Protein AF-A0A5N1J5X2-F1 (afdb_monomer_lite)

Structure (mmCIF, N/CA/C/O backbone):
data_AF-A0A5N1J5X2-F1
#
_entry.id   AF-A0A5N1J5X2-F1
#
loop_
_atom_site.group_PDB
_atom_site.id
_atom_site.type_symbol
_atom_site.label_atom_id
_atom_site.label_alt_id
_atom_site.label_comp_id
_atom_site.label_asym_id
_atom_site.label_entity_id
_atom_site.label_seq_id
_atom_site.pdbx_PDB_ins_code
_atom_site.Cartn_x
_atom_site.Cartn_y
_atom_site.Cartn_z
_atom_site.occupancy
_atom_site.B_iso_or_equiv
_atom_site.auth_seq_id
_atom_site.auth_comp_id
_atom_site.auth_asym_id
_atom_site.auth_atom_id
_atom_site.pdbx_PDB_model_num
ATOM 1 N N . MET A 1 1 ? -9.020 -3.732 32.403 1.00 63.00 1 MET A N 1
ATOM 2 C CA . MET A 1 1 ? -7.638 -3.961 31.915 1.00 63.00 1 MET A CA 1
ATOM 3 C C . MET A 1 1 ? -7.571 -4.637 30.542 1.00 63.00 1 MET A C 1
ATOM 5 O O . MET A 1 1 ? -6.945 -4.063 29.665 1.00 63.00 1 MET A O 1
ATOM 9 N N . LYS A 1 2 ? -8.235 -5.783 30.288 1.00 80.38 2 LYS A N 1
ATOM 10 C CA . LYS A 1 2 ? -8.177 -6.466 28.969 1.00 80.38 2 LYS A CA 1
ATOM 11 C C . LYS A 1 2 ? -8.585 -5.577 27.775 1.00 80.38 2 LYS A C 1
ATOM 13 O O . LYS A 1 2 ? -7.878 -5.553 26.779 1.00 80.38 2 LYS A O 1
ATOM 18 N N . GLY A 1 3 ? -9.659 -4.790 27.902 1.00 89.88 3 GLY A N 1
ATOM 19 C CA . GLY A 1 3 ? -10.117 -3.890 26.828 1.00 89.88 3 GLY A CA 1
ATOM 20 C C . GLY A 1 3 ? -9.144 -2.752 26.491 1.00 89.88 3 GLY A C 1
ATOM 21 O O . GLY A 1 3 ? -8.960 -2.434 25.323 1.00 89.88 3 GLY A O 1
ATOM 22 N N . GLN A 1 4 ? -8.464 -2.184 27.493 1.00 91.94 4 GLN A N 1
ATOM 23 C CA . GLN A 1 4 ? -7.449 -1.144 27.275 1.00 91.94 4 GLN A CA 1
ATOM 24 C C . GLN A 1 4 ? -6.216 -1.707 26.565 1.00 91.94 4 GLN A C 1
ATOM 26 O O . GLN A 1 4 ? -5.697 -1.076 25.653 1.00 91.94 4 GLN A O 1
ATOM 31 N N . LEU A 1 5 ? -5.783 -2.915 26.937 1.00 95.31 5 LEU A N 1
ATOM 32 C CA . LEU A 1 5 ? -4.650 -3.576 26.293 1.00 95.31 5 LEU A CA 1
ATOM 33 C C . LEU A 1 5 ? -4.958 -3.912 24.826 1.00 95.31 5 LEU A C 1
ATOM 35 O O . LEU A 1 5 ? -4.132 -3.656 23.958 1.00 95.31 5 LEU A O 1
ATOM 39 N N . VAL A 1 6 ? -6.172 -4.391 24.531 1.00 95.94 6 VAL A N 1
ATOM 40 C CA . VAL A 1 6 ? -6.631 -4.603 23.146 1.00 95.94 6 VAL A CA 1
ATOM 41 C C . VAL A 1 6 ? -6.660 -3.290 22.361 1.00 95.94 6 VAL A C 1
ATOM 43 O O . VAL A 1 6 ? -6.182 -3.255 21.233 1.00 95.94 6 VAL A O 1
ATOM 46 N N . ALA A 1 7 ? -7.161 -2.199 22.947 1.00 94.38 7 ALA A N 1
ATOM 47 C CA . ALA A 1 7 ? -7.176 -0.895 22.285 1.00 94.38 7 ALA A CA 1
ATOM 48 C C . ALA A 1 7 ? -5.759 -0.385 21.967 1.00 94.38 7 ALA A C 1
ATOM 50 O O . ALA A 1 7 ? -5.517 0.085 20.859 1.00 94.38 7 ALA A O 1
ATOM 51 N N . ILE A 1 8 ? -4.811 -0.535 22.899 1.00 96.31 8 ILE A N 1
ATOM 52 C CA . ILE A 1 8 ? -3.402 -0.170 22.685 1.00 96.31 8 ILE A CA 1
ATOM 53 C C . ILE A 1 8 ? -2.796 -0.998 21.548 1.00 96.31 8 ILE A C 1
ATOM 55 O O . ILE A 1 8 ? -2.161 -0.434 20.661 1.00 96.31 8 ILE A O 1
ATOM 59 N N . LEU A 1 9 ? -3.025 -2.315 21.537 1.00 96.50 9 LEU A N 1
ATOM 60 C CA . LEU A 1 9 ? -2.535 -3.190 20.468 1.00 96.50 9 LEU A CA 1
ATOM 61 C C . LEU A 1 9 ? -3.138 -2.833 19.107 1.00 96.50 9 LEU A C 1
ATOM 63 O O . LEU A 1 9 ? -2.427 -2.851 18.108 1.00 96.50 9 LEU A O 1
ATOM 67 N N . LEU A 1 10 ? -4.422 -2.472 19.062 1.00 94.88 10 LEU A N 1
ATOM 68 C CA . LEU A 1 10 ? -5.072 -2.024 17.832 1.00 94.88 10 LEU A CA 1
ATOM 69 C C . LEU A 1 10 ? -4.460 -0.721 17.318 1.00 94.88 10 LEU A C 1
ATOM 71 O O . LEU A 1 10 ? -4.131 -0.634 16.140 1.00 94.88 10 LEU A O 1
ATOM 75 N N . VAL A 1 11 ? -4.264 0.272 18.190 1.00 95.88 11 VAL A N 1
ATOM 76 C CA . VAL A 1 11 ? -3.639 1.547 17.806 1.00 95.88 11 VAL A CA 1
ATOM 77 C C . VAL A 1 11 ? -2.209 1.320 17.320 1.00 95.88 11 VAL A C 1
ATOM 79 O O . VAL A 1 11 ? -1.847 1.808 16.253 1.00 95.88 11 VAL A O 1
ATOM 82 N N . ALA A 1 12 ? -1.416 0.537 18.053 1.00 97.06 12 ALA A N 1
ATOM 83 C CA . ALA A 1 12 ? -0.057 0.195 17.648 1.00 97.06 12 ALA A CA 1
ATOM 84 C C . ALA A 1 12 ? -0.041 -0.529 16.293 1.00 97.06 12 ALA A C 1
ATOM 86 O O . ALA A 1 12 ? 0.729 -0.156 15.413 1.00 97.06 12 ALA A O 1
ATOM 87 N N . GLY A 1 13 ? -0.933 -1.502 16.088 1.00 95.88 13 GLY A N 1
ATOM 88 C CA . GLY A 1 13 ? -1.062 -2.216 14.819 1.00 95.88 13 GLY A CA 1
ATOM 89 C C . GLY A 1 13 ? -1.400 -1.289 13.652 1.00 95.88 13 GLY A C 1
ATOM 90 O O . GLY A 1 13 ? -0.767 -1.375 12.605 1.00 95.88 13 GLY A O 1
ATOM 91 N N . VAL A 1 14 ? -2.333 -0.350 13.840 1.00 92.88 14 VAL A N 1
ATOM 92 C CA . VAL A 1 14 ? -2.678 0.650 12.814 1.00 92.88 14 VAL A CA 1
ATOM 93 C C . VAL A 1 14 ? -1.472 1.520 12.462 1.00 92.88 14 VAL A C 1
ATOM 95 O O . VAL A 1 14 ? -1.209 1.737 11.281 1.00 92.88 14 VAL A O 1
ATOM 98 N N . LEU A 1 15 ? -0.718 1.987 13.461 1.00 96.06 15 LEU A N 1
ATOM 99 C CA . LEU A 1 15 ? 0.473 2.810 13.235 1.00 96.06 15 LEU A CA 1
ATOM 100 C C . LEU A 1 15 ? 1.568 2.043 12.485 1.00 96.06 15 LEU A C 1
ATOM 102 O O . LEU A 1 15 ? 2.173 2.592 11.567 1.00 96.06 15 LEU A O 1
ATOM 106 N N . VAL A 1 16 ? 1.790 0.773 12.833 1.00 96.56 16 VAL A N 1
ATOM 107 C CA . VAL A 1 16 ? 2.758 -0.095 12.146 1.00 96.56 16 VAL A CA 1
ATOM 108 C C . VAL A 1 16 ? 2.344 -0.329 10.693 1.00 96.56 16 VAL A C 1
ATOM 110 O O . VAL A 1 16 ? 3.162 -0.146 9.795 1.00 96.56 16 VAL A O 1
ATOM 113 N N . CYS A 1 17 ? 1.077 -0.666 10.437 1.00 92.50 17 CYS A N 1
ATOM 114 C CA . CYS A 1 17 ? 0.577 -0.850 9.073 1.00 92.50 17 CYS A CA 1
ATOM 115 C C . CYS A 1 17 ? 0.668 0.440 8.249 1.00 92.50 17 CYS A C 1
ATOM 117 O O . CYS A 1 17 ? 1.021 0.397 7.073 1.00 92.50 17 CYS A O 1
ATOM 119 N N . PHE A 1 18 ? 0.388 1.595 8.859 1.00 92.50 18 PHE A N 1
ATOM 120 C CA . PHE A 1 18 ? 0.538 2.889 8.199 1.00 92.50 18 PHE A CA 1
ATOM 121 C C . PHE A 1 18 ? 2.001 3.189 7.848 1.00 92.50 18 PHE A C 1
ATOM 123 O O . PHE A 1 18 ? 2.288 3.577 6.718 1.00 92.50 18 PHE A O 1
ATOM 130 N N . ALA A 1 19 ? 2.934 2.955 8.775 1.00 96.50 19 ALA A N 1
ATOM 131 C CA . ALA A 1 19 ? 4.360 3.135 8.519 1.00 96.50 19 ALA A CA 1
ATOM 132 C C . ALA A 1 19 ? 4.864 2.209 7.398 1.00 96.50 19 ALA A C 1
ATOM 134 O O . ALA A 1 19 ? 5.569 2.667 6.501 1.00 96.50 19 ALA A O 1
ATOM 135 N N . ALA A 1 20 ? 4.453 0.936 7.410 1.00 95.25 20 ALA A N 1
ATOM 136 C CA . ALA A 1 20 ? 4.785 -0.027 6.362 1.00 95.25 20 ALA A CA 1
ATOM 137 C C . ALA A 1 20 ? 4.221 0.387 4.993 1.00 95.25 20 ALA A C 1
ATOM 139 O O . ALA A 1 20 ? 4.910 0.263 3.987 1.00 95.25 20 ALA A O 1
ATOM 140 N N . TYR A 1 21 ? 3.003 0.932 4.950 1.00 94.69 21 TYR A N 1
ATOM 141 C CA . TYR A 1 21 ? 2.415 1.462 3.719 1.00 94.69 21 TYR A CA 1
ATOM 142 C C . TYR A 1 21 ? 3.206 2.655 3.163 1.00 94.69 21 TYR A C 1
ATOM 144 O O . TYR A 1 21 ? 3.514 2.689 1.974 1.00 94.69 21 TYR A O 1
ATOM 152 N N . CYS A 1 22 ? 3.589 3.611 4.016 1.00 96.31 22 CYS A N 1
ATOM 153 C CA . CYS A 1 22 ? 4.431 4.737 3.603 1.00 96.31 22 CYS A CA 1
ATOM 154 C C . CYS A 1 22 ? 5.796 4.270 3.082 1.00 96.31 22 CYS A C 1
ATOM 156 O O . CYS A 1 22 ? 6.276 4.790 2.077 1.00 96.31 22 CYS A O 1
ATOM 158 N N . TYR A 1 23 ? 6.401 3.285 3.751 1.00 97.31 23 TYR A N 1
ATOM 159 C CA . TYR A 1 23 ? 7.653 2.679 3.310 1.00 97.31 23 TYR A CA 1
ATOM 160 C C . TYR A 1 23 ? 7.503 2.014 1.937 1.00 97.31 23 TYR A C 1
ATOM 162 O O . TYR A 1 23 ? 8.282 2.314 1.041 1.00 97.31 23 TYR A O 1
ATOM 170 N N . ALA A 1 24 ? 6.454 1.213 1.737 1.00 96.50 24 ALA A N 1
ATOM 171 C CA . ALA A 1 24 ? 6.185 0.549 0.463 1.00 96.50 24 ALA A CA 1
ATOM 172 C C . ALA A 1 24 ? 5.957 1.540 -0.691 1.00 96.50 24 ALA A C 1
ATOM 174 O O . ALA A 1 24 ? 6.382 1.283 -1.809 1.00 96.50 24 ALA A O 1
ATOM 175 N N . ILE A 1 25 ? 5.326 2.696 -0.444 1.00 97.31 25 ILE A N 1
ATOM 176 C CA . ILE A 1 25 ? 5.217 3.747 -1.470 1.00 97.31 25 ILE A CA 1
ATOM 177 C C . ILE A 1 25 ? 6.595 4.303 -1.833 1.00 97.31 25 ILE A C 1
ATOM 179 O O . ILE A 1 25 ? 6.873 4.535 -3.006 1.00 97.31 25 ILE A O 1
ATOM 183 N N . PHE A 1 26 ? 7.439 4.571 -0.835 1.00 97.81 26 PHE A N 1
ATOM 184 C CA . PHE A 1 26 ? 8.769 5.124 -1.073 1.00 97.81 26 PHE A CA 1
ATOM 185 C C . PHE A 1 26 ? 9.644 4.162 -1.883 1.00 97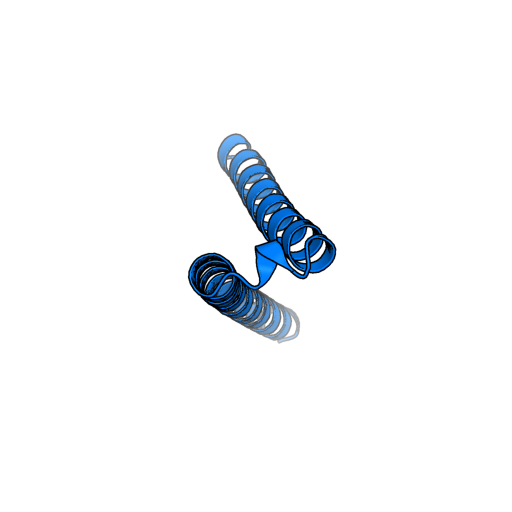.81 26 PHE A C 1
ATOM 187 O O . PHE A 1 26 ? 10.305 4.582 -2.833 1.00 97.81 26 PHE A O 1
ATOM 194 N N . ASP A 1 27 ? 9.600 2.882 -1.527 1.00 96.62 27 ASP A N 1
ATOM 195 C CA . ASP A 1 27 ? 10.274 1.799 -2.240 1.00 96.62 27 ASP A CA 1
ATOM 196 C C . ASP A 1 27 ? 9.778 1.711 -3.687 1.00 96.62 27 ASP A C 1
ATOM 198 O O . ASP A 1 27 ? 10.555 1.884 -4.623 1.00 96.62 27 ASP A O 1
ATOM 202 N N . TRP A 1 28 ? 8.454 1.673 -3.874 1.00 97.62 28 TRP A N 1
ATOM 203 C CA . TRP A 1 28 ? 7.831 1.623 -5.196 1.00 97.62 28 TRP A CA 1
ATOM 204 C C . TRP A 1 28 ? 8.240 2.791 -6.105 1.00 97.62 28 TRP A C 1
ATOM 206 O O . TRP A 1 28 ? 8.512 2.621 -7.295 1.00 97.62 28 TRP A O 1
ATOM 216 N N . VAL A 1 29 ? 8.317 4.008 -5.550 1.00 97.44 29 VAL A N 1
ATOM 217 C CA . VAL A 1 29 ? 8.799 5.187 -6.289 1.00 97.44 29 VAL A CA 1
ATOM 218 C C . VAL A 1 29 ? 10.277 5.039 -6.652 1.00 97.44 29 VAL A C 1
ATOM 220 O O . VAL A 1 29 ? 10.668 5.403 -7.764 1.00 97.44 29 VAL A O 1
ATOM 223 N N . THR A 1 30 ? 11.092 4.511 -5.740 1.00 97.44 30 THR A N 1
ATOM 224 C CA . THR A 1 30 ? 12.528 4.302 -5.953 1.00 97.44 30 THR A CA 1
ATOM 225 C C . THR A 1 30 ? 12.772 3.271 -7.055 1.00 97.44 30 THR A C 1
ATOM 227 O O . THR A 1 30 ? 13.561 3.526 -7.968 1.00 97.44 30 THR A O 1
ATOM 230 N N . ASP A 1 31 ? 12.048 2.158 -7.051 1.00 96.38 31 ASP A N 1
ATOM 231 C CA 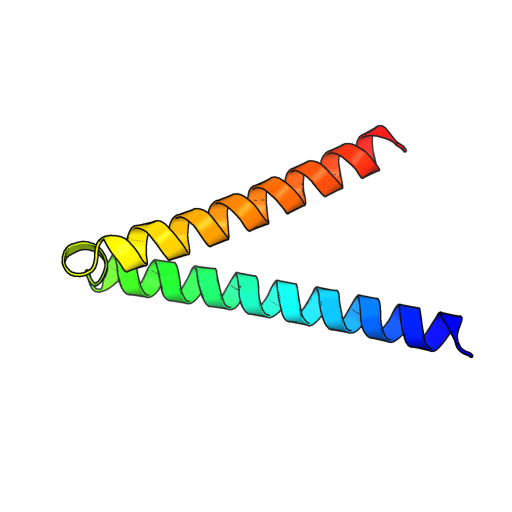. ASP A 1 31 ? 12.189 1.091 -8.046 1.00 96.38 31 ASP A CA 1
ATOM 232 C C . ASP A 1 31 ? 11.680 1.496 -9.425 1.00 96.38 31 ASP A C 1
ATOM 234 O O . ASP A 1 31 ? 12.294 1.177 -10.454 1.00 96.38 31 ASP A O 1
ATOM 238 N N . TYR A 1 32 ? 10.617 2.302 -9.463 1.00 94.62 32 TYR A N 1
ATOM 239 C CA . TYR A 1 32 ? 10.174 2.934 -10.698 1.00 94.62 32 TYR A CA 1
ATOM 240 C C . TYR A 1 32 ? 11.250 3.869 -11.276 1.00 94.62 32 TYR A C 1
ATOM 242 O O . TYR A 1 32 ? 11.551 3.804 -12.470 1.00 94.62 32 TYR A O 1
ATOM 250 N N . GLN A 1 33 ? 11.858 4.725 -10.447 1.00 96.94 33 GLN A N 1
ATOM 251 C CA . GLN A 1 33 ? 12.859 5.707 -10.888 1.00 96.94 33 GLN A CA 1
ATOM 252 C C . GLN A 1 33 ? 14.194 5.079 -11.297 1.00 96.94 33 GLN A C 1
ATOM 254 O O . GLN A 1 33 ? 14.830 5.539 -12.245 1.00 96.94 33 GLN A O 1
ATOM 259 N N . THR A 1 34 ? 14.629 4.037 -10.593 1.00 96.06 34 THR A N 1
ATOM 260 C CA . THR A 1 34 ? 15.879 3.317 -10.883 1.00 96.06 34 THR A CA 1
ATOM 261 C C . THR A 1 34 ? 15.737 2.332 -12.047 1.00 96.06 34 THR A C 1
ATOM 263 O O . THR A 1 34 ? 16.739 1.822 -12.551 1.00 96.06 34 THR A O 1
ATOM 266 N N . GLY A 1 35 ? 14.507 2.097 -12.519 1.00 93.69 35 GLY A N 1
ATOM 267 C CA . GLY A 1 35 ? 14.209 1.230 -13.655 1.00 93.69 35 GLY A CA 1
ATOM 268 C C . GLY A 1 35 ? 14.188 -0.259 -13.309 1.00 93.69 35 GLY A C 1
ATOM 269 O O . GLY A 1 35 ? 14.202 -1.083 -14.225 1.00 93.69 35 GLY A O 1
ATOM 270 N N . VAL A 1 36 ? 14.127 -0.623 -12.023 1.00 93.94 36 VAL A N 1
ATOM 271 C CA . VAL A 1 36 ? 14.014 -2.019 -11.557 1.00 93.94 36 VAL A CA 1
ATOM 272 C C . VAL A 1 36 ? 12.820 -2.704 -12.221 1.00 93.94 36 VAL A C 1
ATOM 274 O O . VAL A 1 36 ? 12.969 -3.775 -12.808 1.00 93.94 36 VAL A O 1
ATOM 277 N N . TYR A 1 37 ? 11.680 -2.017 -12.294 1.00 94.56 37 TYR A N 1
ATOM 278 C CA . TYR A 1 37 ? 10.449 -2.524 -12.910 1.00 94.56 37 TYR A CA 1
ATOM 279 C C . TYR A 1 37 ? 10.522 -2.782 -14.420 1.00 94.56 37 TYR A C 1
ATOM 281 O O . TYR A 1 37 ? 9.658 -3.472 -14.964 1.00 94.56 37 TYR A O 1
ATOM 289 N N . GLN A 1 38 ? 11.537 -2.255 -15.114 1.00 92.81 38 GLN A N 1
ATOM 290 C CA . GLN A 1 38 ? 11.784 -2.579 -16.525 1.00 92.81 38 GLN A CA 1
ATOM 291 C C . GLN A 1 38 ? 12.486 -3.929 -16.694 1.00 92.81 38 GLN A C 1
ATOM 293 O O . GLN A 1 38 ? 12.438 -4.509 -17.774 1.00 92.81 38 GLN A O 1
ATOM 298 N N . ARG A 1 39 ? 13.152 -4.419 -15.644 1.00 94.31 39 ARG A N 1
ATOM 299 C CA . ARG A 1 39 ? 13.834 -5.718 -15.639 1.00 94.31 39 ARG A CA 1
ATOM 300 C C . ARG A 1 39 ? 13.006 -6.780 -14.923 1.00 94.31 39 ARG A C 1
ATOM 302 O O . ARG A 1 39 ? 12.918 -7.901 -15.405 1.00 94.31 39 ARG A O 1
ATOM 309 N N . GLU A 1 40 ? 12.379 -6.406 -13.811 1.00 94.19 40 GLU A N 1
ATOM 310 C CA . GLU A 1 40 ? 11.618 -7.293 -12.930 1.00 94.19 40 GLU A CA 1
ATOM 311 C C . GLU A 1 40 ? 10.127 -6.926 -12.962 1.00 94.19 40 GLU A C 1
ATOM 313 O O . GLU A 1 40 ? 9.567 -6.299 -12.063 1.00 94.19 40 GLU A O 1
ATOM 318 N N . HIS A 1 41 ? 9.444 -7.306 -14.043 1.00 93.25 41 HIS A N 1
ATOM 319 C CA . HIS A 1 41 ? 8.026 -6.971 -14.230 1.00 93.25 41 HIS A CA 1
ATOM 320 C C . HIS A 1 41 ? 7.095 -7.631 -13.199 1.00 93.25 41 HIS A C 1
ATOM 322 O O . HIS A 1 41 ? 6.015 -7.108 -12.916 1.00 93.25 41 HIS A O 1
ATOM 328 N N . PHE A 1 42 ? 7.487 -8.783 -12.645 1.00 95.62 42 PHE A N 1
ATOM 329 C CA . PHE A 1 42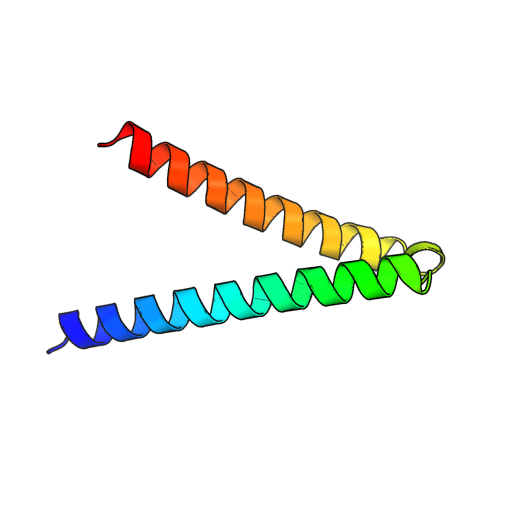 ? 6.702 -9.467 -11.614 1.00 95.62 42 PHE A CA 1
ATOM 330 C C . PHE A 1 42 ? 6.706 -8.710 -10.286 1.00 95.62 42 PHE A C 1
ATOM 332 O O . PHE A 1 42 ? 5.657 -8.615 -9.650 1.00 95.62 42 PHE A O 1
ATOM 339 N N . GLU A 1 43 ? 7.849 -8.144 -9.903 1.00 91.62 43 GLU A N 1
ATOM 340 C CA . GLU A 1 43 ? 7.991 -7.282 -8.727 1.00 91.62 43 GLU A CA 1
ATOM 341 C C . GLU A 1 43 ? 7.111 -6.038 -8.879 1.00 91.62 43 GLU A C 1
ATOM 343 O O . GLU A 1 43 ? 6.229 -5.796 -8.054 1.00 91.62 43 GLU A O 1
ATOM 348 N N . ALA A 1 44 ? 7.206 -5.373 -10.037 1.00 93.69 44 ALA A N 1
ATOM 349 C CA . ALA A 1 44 ? 6.356 -4.238 -10.385 1.00 93.69 44 ALA A CA 1
ATOM 350 C C . ALA A 1 44 ? 4.861 -4.564 -10.249 1.00 93.69 44 ALA A C 1
ATOM 352 O O . ALA A 1 44 ? 4.091 -3.788 -9.679 1.00 93.69 44 ALA A O 1
ATOM 353 N N . PHE A 1 45 ? 4.427 -5.718 -10.765 1.00 96.75 45 PHE A N 1
ATOM 354 C CA . PHE A 1 45 ? 3.032 -6.140 -10.674 1.00 96.75 45 PHE A CA 1
ATOM 355 C C . PHE A 1 45 ? 2.608 -6.417 -9.228 1.00 96.75 45 PHE A C 1
ATOM 357 O O . PHE A 1 45 ? 1.563 -5.928 -8.788 1.00 96.75 45 PHE A O 1
ATOM 364 N N . TYR A 1 46 ? 3.406 -7.185 -8.486 1.00 96.19 46 TYR A N 1
ATOM 365 C CA . TYR A 1 46 ? 3.090 -7.575 -7.118 1.00 96.19 46 TYR A CA 1
ATOM 366 C C . TYR A 1 46 ? 2.968 -6.353 -6.205 1.00 96.19 46 TYR A C 1
ATOM 368 O O . TYR A 1 46 ? 1.932 -6.172 -5.565 1.00 96.19 46 TYR A O 1
ATOM 376 N N . GLU A 1 47 ? 3.955 -5.464 -6.214 1.00 94.94 47 GLU A N 1
ATOM 377 C CA . GLU A 1 47 ? 3.982 -4.290 -5.340 1.00 94.94 47 GLU A CA 1
ATOM 378 C C . GLU A 1 47 ? 2.888 -3.285 -5.691 1.00 94.94 47 GLU A C 1
ATOM 380 O O . GLU A 1 47 ? 2.163 -2.815 -4.810 1.00 94.94 47 GLU A O 1
ATOM 385 N N . THR A 1 48 ? 2.677 -3.034 -6.988 1.00 96.50 48 THR A N 1
ATOM 386 C CA . THR A 1 48 ? 1.584 -2.166 -7.448 1.00 96.50 48 THR A CA 1
ATOM 387 C C . THR A 1 48 ? 0.228 -2.728 -7.024 1.00 96.50 48 THR A C 1
ATOM 389 O O . THR A 1 48 ? -0.628 -1.993 -6.527 1.00 96.50 48 THR A O 1
ATOM 392 N N . SER A 1 49 ? 0.016 -4.038 -7.194 1.00 96.69 49 SER A N 1
ATOM 393 C CA . SER A 1 49 ? -1.244 -4.679 -6.813 1.00 96.69 49 SER A CA 1
ATOM 394 C C . SER A 1 49 ? -1.465 -4.655 -5.298 1.00 96.69 49 SER A C 1
ATOM 396 O O . SER A 1 49 ? -2.581 -4.379 -4.856 1.00 96.69 49 SER A O 1
ATOM 398 N N . ALA A 1 50 ? -0.413 -4.850 -4.497 1.00 94.81 50 ALA A N 1
ATOM 399 C CA . ALA A 1 50 ? -0.474 -4.767 -3.043 1.00 94.81 50 ALA A CA 1
ATOM 400 C C . ALA A 1 50 ? -0.846 -3.351 -2.573 1.00 94.81 50 ALA A C 1
ATOM 402 O O . ALA A 1 50 ? -1.774 -3.194 -1.772 1.00 94.81 50 ALA A O 1
ATOM 403 N N . LEU A 1 51 ? -0.196 -2.318 -3.121 1.00 96.38 51 LEU A N 1
ATOM 404 C CA . LEU A 1 51 ? -0.503 -0.915 -2.824 1.00 96.38 51 LEU A CA 1
ATOM 405 C C . LEU A 1 51 ? -1.936 -0.545 -3.227 1.00 96.38 51 LEU A C 1
ATOM 407 O O . LEU A 1 51 ? -2.669 0.066 -2.441 1.00 96.38 51 LEU A O 1
ATOM 411 N N . ALA A 1 52 ? -2.369 -0.954 -4.421 1.00 97.06 52 ALA A N 1
ATOM 412 C CA . ALA A 1 52 ? -3.724 -0.709 -4.903 1.00 97.06 52 ALA A CA 1
ATOM 413 C C . ALA A 1 52 ? -4.774 -1.400 -4.020 1.00 97.06 52 ALA A C 1
ATOM 415 O O . ALA A 1 52 ? -5.744 -0.764 -3.604 1.00 97.06 52 ALA A O 1
ATOM 416 N N . LEU A 1 53 ? -4.575 -2.679 -3.683 1.00 95.88 53 LEU A N 1
ATOM 417 C CA . LEU A 1 53 ? -5.484 -3.436 -2.820 1.00 95.88 53 LEU A CA 1
ATOM 418 C C . LEU A 1 53 ? -5.587 -2.818 -1.426 1.00 95.88 53 LEU A C 1
ATOM 420 O O . LEU A 1 53 ? -6.700 -2.623 -0.934 1.00 95.88 53 LEU A O 1
ATOM 424 N N . TYR A 1 54 ? -4.459 -2.470 -0.803 1.00 93.12 54 TYR A N 1
ATOM 425 C CA . TYR A 1 54 ? -4.453 -1.840 0.517 1.00 93.12 54 TYR A CA 1
ATOM 426 C C . TYR A 1 54 ? -5.231 -0.517 0.508 1.00 93.12 54 TYR A C 1
ATOM 428 O O . TYR A 1 54 ? -6.100 -0.287 1.353 1.00 93.12 54 TYR A O 1
ATOM 436 N N . THR A 1 55 ? -4.999 0.309 -0.512 1.00 94.00 55 THR A N 1
ATOM 437 C CA . THR A 1 55 ? -5.684 1.593 -0.700 1.00 94.00 55 THR A CA 1
ATOM 438 C C . THR A 1 55 ? -7.190 1.412 -0.915 1.00 94.00 55 THR A C 1
ATOM 440 O O . THR A 1 55 ? -8.002 2.069 -0.260 1.00 94.00 55 THR A O 1
ATOM 443 N N . LEU A 1 56 ? -7.591 0.480 -1.787 1.00 96.00 56 LEU A N 1
ATOM 444 C CA . LEU A 1 56 ? -8.998 0.171 -2.058 1.00 96.00 56 LEU A CA 1
ATOM 445 C C . LEU A 1 56 ? -9.726 -0.341 -0.813 1.00 96.00 56 LEU A C 1
ATOM 447 O O . LEU A 1 56 ? -10.867 0.052 -0.556 1.00 96.00 56 LEU A O 1
ATOM 451 N N . LEU A 1 57 ? -9.081 -1.201 -0.021 1.00 93.12 57 LEU A N 1
ATOM 452 C CA . LEU A 1 57 ? -9.639 -1.687 1.239 1.00 93.12 57 LEU A CA 1
ATO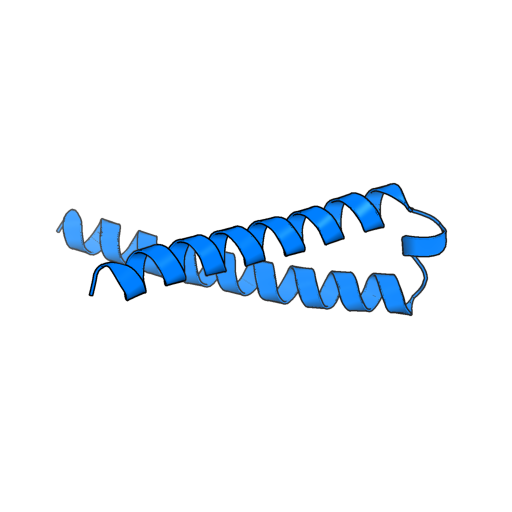M 453 C C 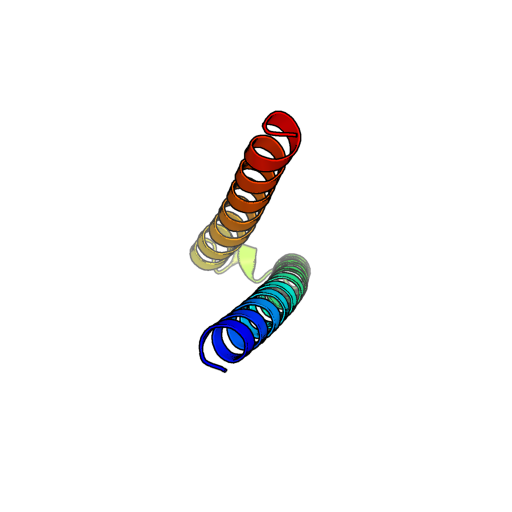. LEU A 1 57 ? -9.789 -0.552 2.258 1.00 93.12 57 LEU A C 1
ATOM 455 O O . LEU A 1 57 ? -10.827 -0.481 2.921 1.00 93.12 57 LEU A O 1
ATOM 459 N N . GLY A 1 58 ? -8.819 0.364 2.323 1.00 90.69 58 GLY A N 1
ATOM 460 C CA . GLY A 1 58 ? -8.896 1.583 3.129 1.00 90.69 58 GLY A CA 1
ATOM 461 C C . GLY A 1 58 ? -10.094 2.456 2.748 1.00 90.69 58 GLY A C 1
ATOM 462 O O . GLY A 1 58 ? -10.925 2.773 3.602 1.00 90.69 58 GLY A O 1
ATOM 463 N N . PHE A 1 59 ? -10.262 2.758 1.457 1.00 93.06 59 PHE A N 1
ATOM 464 C CA . PHE A 1 59 ? -11.417 3.518 0.969 1.00 93.06 59 PHE A CA 1
ATOM 465 C C . PHE A 1 59 ? -12.742 2.805 1.229 1.00 93.06 59 PHE A C 1
ATOM 467 O O . PHE A 1 59 ? -13.704 3.421 1.684 1.00 93.06 59 PHE A O 1
ATOM 474 N N . ARG A 1 60 ? -12.809 1.491 0.992 1.00 93.25 60 ARG A N 1
ATOM 475 C CA . ARG A 1 60 ? -14.008 0.692 1.278 1.00 93.25 60 ARG A CA 1
ATOM 476 C C . ARG A 1 60 ? -14.361 0.728 2.764 1.00 93.25 60 ARG A C 1
ATOM 478 O O . ARG A 1 60 ? -15.543 0.820 3.096 1.00 93.25 60 ARG A O 1
ATOM 485 N N . PHE A 1 61 ? -13.371 0.646 3.650 1.00 89.25 61 PHE A N 1
ATOM 486 C CA . PHE A 1 61 ? -13.576 0.751 5.092 1.00 89.25 61 PHE A CA 1
ATOM 487 C C . PHE A 1 61 ? -14.087 2.142 5.487 1.00 89.25 61 PHE A C 1
ATOM 489 O O . PHE A 1 61 ? -15.110 2.236 6.169 1.00 89.25 61 PHE A O 1
ATOM 496 N N . MET A 1 62 ? -13.444 3.209 4.999 1.00 89.44 62 MET A N 1
ATOM 497 C CA . MET A 1 62 ? -13.882 4.587 5.237 1.00 89.44 62 MET A CA 1
ATOM 498 C C . MET A 1 62 ? -15.309 4.821 4.748 1.00 89.44 62 MET A C 1
ATOM 500 O O . MET A 1 62 ? -16.141 5.275 5.526 1.00 89.44 62 MET A O 1
ATOM 504 N N . ASN A 1 63 ? -15.631 4.442 3.509 1.00 91.44 63 ASN A N 1
ATOM 505 C CA . ASN A 1 63 ? -16.969 4.620 2.942 1.00 91.44 63 ASN A CA 1
ATOM 506 C C . ASN A 1 63 ? -18.036 3.878 3.747 1.00 91.44 63 ASN A C 1
ATOM 508 O O . ASN A 1 63 ? -19.095 4.433 4.022 1.00 91.44 63 ASN A O 1
ATOM 512 N N . LYS A 1 64 ? -17.759 2.643 4.186 1.00 89.00 64 LYS A N 1
ATOM 513 C CA . LYS A 1 64 ? -18.685 1.915 5.064 1.00 89.00 64 LYS A CA 1
ATOM 514 C C . LYS A 1 64 ? -18.900 2.624 6.397 1.00 89.00 64 LYS A C 1
ATOM 516 O O . LYS A 1 64 ? -20.015 2.600 6.903 1.00 89.00 64 LYS A O 1
ATOM 521 N N . ARG A 1 65 ? -17.853 3.219 6.975 1.00 84.69 65 ARG A N 1
ATOM 522 C CA . ARG A 1 65 ? -17.943 3.878 8.280 1.00 84.69 65 ARG A CA 1
ATOM 523 C C . ARG A 1 65 ? -18.604 5.253 8.192 1.00 84.69 65 ARG A C 1
ATOM 525 O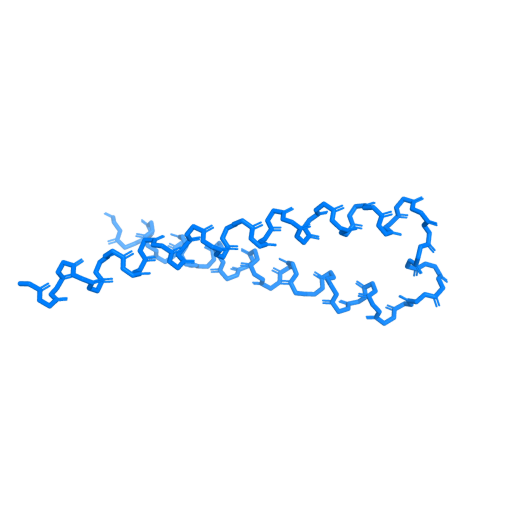 O . ARG A 1 65 ? -19.426 5.558 9.048 1.00 84.69 65 ARG A O 1
ATOM 532 N N . MET A 1 66 ? -18.301 6.031 7.156 1.00 78.00 66 MET A N 1
ATOM 533 C CA . MET A 1 66 ? -18.908 7.342 6.907 1.00 78.00 66 MET A CA 1
ATOM 534 C C . MET A 1 66 ? -20.376 7.232 6.489 1.00 78.00 66 MET A C 1
ATOM 536 O O . MET A 1 66 ? -21.174 8.018 6.965 1.00 78.00 66 MET A O 1
ATOM 540 N N . ASN A 1 67 ? -20.759 6.231 5.688 1.00 70.88 67 ASN A N 1
ATOM 541 C CA . ASN A 1 67 ? -22.171 6.001 5.344 1.00 70.88 67 ASN A CA 1
ATOM 542 C C . ASN A 1 67 ? -22.992 5.406 6.505 1.00 70.88 67 ASN A C 1
ATOM 544 O O . ASN A 1 67 ? -24.208 5.287 6.391 1.00 70.88 67 ASN A O 1
ATOM 548 N N . SER A 1 68 ? -22.334 4.950 7.578 1.00 63.84 68 SER A N 1
ATOM 549 C CA . SER A 1 68 ? -22.991 4.436 8.791 1.00 63.84 68 SER A CA 1
ATOM 550 C C . SER A 1 68 ? -23.158 5.484 9.897 1.00 63.84 68 SER A C 1
ATOM 552 O O . SER A 1 68 ? -23.707 5.154 10.947 1.00 63.84 68 SER A O 1
ATOM 554 N N . LEU A 1 69 ? -22.622 6.690 9.685 1.00 52.69 69 LEU A N 1
ATOM 555 C CA . LEU A 1 69 ? -22.741 7.864 10.553 1.00 52.69 69 LEU A CA 1
ATOM 556 C C . LEU A 1 69 ? -23.820 8.796 9.998 1.00 52.69 69 LEU A C 1
ATOM 558 O O . LEU A 1 69 ? -24.505 9.417 10.837 1.00 52.69 69 LEU A O 1
#

Radius of gyration: 16.3 Å; chains: 1; bounding box: 39×17×48 Å

Sequence (69 aa):
MKGQLVAILLVAGVLVCFAAYCYAIFDWVTDYQTGVYQREHFEAFYETSALALYTLLGFRFMNKRMNSL

pLDDT: mean 92.29, std 8.32, range [52.69, 97.81]

Secondary structure (DSSP, 8-state):
-HHHHHHHHHHHHHHHHHHHHHHHHHHHHHHHHHTHHHH-HHHHHHHHHHHHHHHHHHHHHHHHHHTT-

Foldseek 3Di:
DVVVVVVVVVVVVVVVVVVVLVVLVVVLVVCVVVVVCVVCVVVNVVSVVVNVVVVVVVVVVVVVVVVVD

Organism: NCBI:txid2607654